Protein AF-A0A2X3C5Y8-F1 (afdb_monomer_lite)

Secondary structure (DSSP, 8-state):
-----------S---SSHHHHHHHHHTTS------GGGSPSS--SS-------TTPP---------TTPPPPHHHHHHHHHHHHHS---

pLDDT: mean 86.21, std 11.68, range [40.56, 96.5]

Foldseek 3Di:
DDDDDDDCPDDPDDDPDVVVVVVCVLVVVDDDDDPPVPDPPDDDPRDDDDADVVPHDDDDDDDDDDPPDDDDPVRVVVVVVVCVVPPDD

Structure (mmCIF, N/CA/C/O backbone):
data_AF-A0A2X3C5Y8-F1
#
_entry.id   AF-A0A2X3C5Y8-F1
#
loop_
_atom_site.group_PDB
_atom_site.id
_atom_site.type_symbol
_atom_site.label_atom_id
_atom_site.label_alt_id
_atom_site.label_comp_id
_atom_site.label_asym_id
_atom_site.label_entity_id
_atom_site.label_seq_id
_atom_site.pdbx_PDB_ins_code
_atom_site.Cartn_x
_atom_site.Cartn_y
_atom_site.Cartn_z
_atom_site.occupancy
_atom_site.B_iso_or_equiv
_atom_site.auth_seq_id
_atom_site.auth_comp_id
_atom_site.auth_asym_id
_atom_site.auth_atom_id
_atom_site.pdbx_PDB_model_num
ATOM 1 N N . MET A 1 1 ? 2.854 8.825 -28.064 1.00 40.56 1 MET A N 1
ATOM 2 C CA . MET A 1 1 ? 2.374 8.113 -26.860 1.00 40.56 1 MET A CA 1
ATOM 3 C C . MET A 1 1 ? 2.749 6.643 -27.023 1.00 40.56 1 MET A C 1
ATOM 5 O O . MET A 1 1 ? 2.318 6.051 -28.000 1.00 40.56 1 MET A O 1
ATOM 9 N N . LYS A 1 2 ? 3.660 6.094 -26.205 1.00 43.19 2 LYS A N 1
ATOM 10 C CA . LYS A 1 2 ? 4.109 4.692 -26.328 1.00 43.19 2 LYS A CA 1
ATOM 11 C C . LYS A 1 2 ? 3.233 3.822 -25.425 1.00 43.19 2 LYS A C 1
ATOM 13 O O . LYS A 1 2 ? 3.350 3.924 -24.209 1.00 43.19 2 LYS A O 1
ATOM 18 N N . THR A 1 3 ? 2.361 3.009 -26.011 1.00 46.72 3 THR A N 1
ATOM 19 C CA . THR A 1 3 ? 1.610 1.973 -25.290 1.00 46.72 3 THR A CA 1
ATOM 20 C C . THR A 1 3 ? 2.574 0.838 -24.951 1.00 46.72 3 THR A C 1
ATOM 22 O O . THR A 1 3 ? 3.130 0.219 -25.855 1.00 46.72 3 THR A O 1
ATOM 25 N N . ILE A 1 4 ? 2.816 0.594 -23.663 1.00 57.66 4 ILE A N 1
ATOM 26 C CA . ILE A 1 4 ? 3.574 -0.571 -23.194 1.00 57.66 4 ILE A CA 1
ATOM 27 C C . ILE A 1 4 ? 2.541 -1.612 -22.781 1.00 57.66 4 ILE A C 1
ATOM 29 O O . ILE A 1 4 ? 1.804 -1.399 -21.823 1.00 57.66 4 ILE A O 1
ATOM 33 N N . ILE A 1 5 ? 2.475 -2.721 -23.513 1.00 57.94 5 ILE A N 1
ATOM 34 C CA . ILE A 1 5 ? 1.625 -3.853 -23.145 1.00 57.94 5 ILE A CA 1
ATOM 35 C C . ILE A 1 5 ? 2.448 -4.767 -22.230 1.00 57.94 5 ILE A C 1
ATOM 37 O O . ILE A 1 5 ? 3.426 -5.369 -22.675 1.00 57.94 5 ILE A O 1
ATOM 41 N N . LEU A 1 6 ? 2.088 -4.840 -20.945 1.00 63.53 6 LEU A N 1
ATOM 42 C CA . LEU A 1 6 ? 2.701 -5.769 -19.991 1.00 63.53 6 LEU A CA 1
ATOM 43 C C . LEU A 1 6 ? 1.957 -7.108 -20.023 1.00 63.53 6 LEU A C 1
ATOM 45 O O . LEU A 1 6 ? 0.853 -7.219 -19.498 1.00 63.53 6 LEU A O 1
ATOM 49 N N . TYR A 1 7 ? 2.603 -8.143 -20.555 1.00 63.22 7 TYR A N 1
ATOM 50 C CA . TYR A 1 7 ? 2.157 -9.526 -20.390 1.00 63.22 7 TYR A CA 1
ATOM 51 C C . TYR A 1 7 ? 2.912 -10.169 -19.221 1.00 63.22 7 TYR A C 1
AT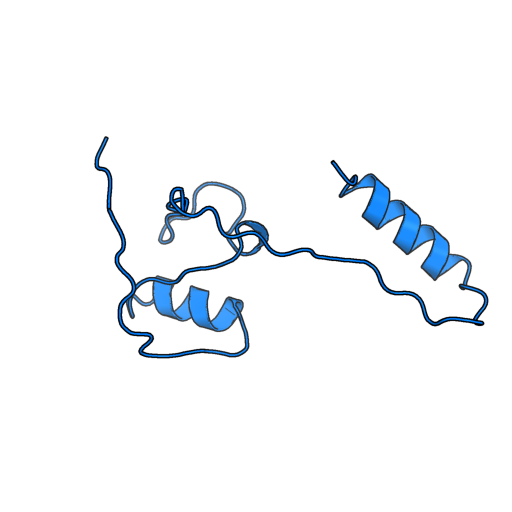OM 53 O O . TYR A 1 7 ? 4.052 -10.612 -19.370 1.00 63.22 7 TYR A O 1
ATOM 61 N N . ILE A 1 8 ? 2.293 -10.214 -18.038 1.00 69.69 8 ILE A N 1
ATOM 62 C CA . ILE A 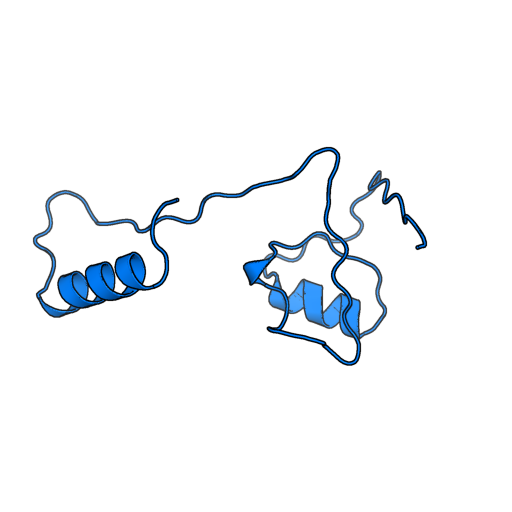1 8 ? 2.880 -10.873 -16.862 1.00 69.69 8 ILE A CA 1
ATOM 63 C C . ILE A 1 8 ? 2.576 -12.375 -16.938 1.00 69.69 8 ILE A C 1
ATOM 65 O O . ILE A 1 8 ? 1.554 -12.835 -16.445 1.00 69.69 8 ILE A O 1
ATOM 69 N N . ASN A 1 9 ? 3.470 -13.147 -17.560 1.00 73.00 9 ASN A N 1
ATOM 70 C CA . ASN A 1 9 ? 3.348 -14.614 -17.650 1.00 73.00 9 ASN A CA 1
ATOM 71 C C . ASN A 1 9 ? 4.144 -15.349 -16.548 1.00 73.00 9 ASN A C 1
ATOM 73 O O . ASN A 1 9 ? 4.095 -16.568 -16.413 1.00 73.00 9 ASN A O 1
ATOM 77 N N . LYS A 1 10 ? 4.925 -14.617 -15.743 1.00 76.62 10 LYS A N 1
ATOM 78 C CA . LYS A 1 10 ? 5.722 -15.199 -14.660 1.00 76.62 10 LYS A CA 1
ATOM 79 C C . LYS A 1 10 ? 5.949 -14.189 -13.543 1.00 76.62 10 LYS A C 1
ATOM 81 O O . LYS A 1 10 ? 6.457 -13.098 -13.786 1.00 76.62 10 LYS A O 1
ATOM 86 N N . VAL A 1 11 ? 5.626 -14.586 -12.316 1.00 80.62 11 VAL A N 1
ATOM 87 C CA . VAL A 1 11 ? 5.988 -13.844 -11.103 1.00 80.62 11 VAL A CA 1
ATOM 88 C C . VAL A 1 11 ? 7.302 -14.416 -10.582 1.00 80.62 11 VAL A C 1
ATOM 90 O O . VAL A 1 11 ? 7.381 -15.600 -10.264 1.00 80.62 11 VAL A O 1
ATOM 93 N N . VAL A 1 12 ? 8.347 -13.590 -10.539 1.00 84.44 12 VAL A N 1
ATOM 94 C CA . VAL A 1 12 ? 9.684 -14.010 -10.077 1.00 84.44 12 VAL A CA 1
ATOM 95 C C . VAL A 1 12 ? 9.818 -13.868 -8.560 1.00 84.44 12 VAL A C 1
ATOM 97 O O . VAL A 1 12 ? 10.501 -14.663 -7.920 1.00 84.44 12 VAL A O 1
ATOM 100 N N . SER A 1 13 ? 9.135 -12.890 -7.968 1.00 81.38 13 SER A N 1
ATOM 101 C CA . SER A 1 13 ? 9.114 -12.660 -6.526 1.00 81.38 13 SER A CA 1
ATOM 102 C C . SER A 1 13 ? 7.754 -12.116 -6.085 1.00 81.38 13 SER A C 1
ATOM 104 O O . SER A 1 13 ? 7.080 -11.406 -6.830 1.00 81.38 13 SER A O 1
ATOM 106 N N . HIS A 1 14 ? 7.341 -12.463 -4.864 1.00 84.81 14 HIS A N 1
ATOM 107 C CA . HIS A 1 14 ? 6.088 -11.993 -4.268 1.00 84.81 14 HIS A CA 1
ATOM 108 C C . HIS A 1 14 ? 6.317 -11.531 -2.817 1.00 84.81 14 HIS A C 1
ATOM 110 O O . HIS A 1 14 ? 6.057 -12.283 -1.873 1.00 84.81 14 HIS A O 1
ATOM 116 N N . PRO A 1 15 ? 6.861 -10.315 -2.609 1.00 87.12 15 PRO A N 1
ATOM 117 C CA . PRO A 1 15 ? 7.021 -9.746 -1.276 1.00 87.12 15 PRO A CA 1
ATOM 118 C C . PRO A 1 15 ? 5.668 -9.550 -0.585 1.00 87.12 15 PRO A C 1
ATOM 120 O O . PRO A 1 15 ? 4.686 -9.169 -1.219 1.00 87.12 15 PRO A O 1
ATOM 123 N N . ARG A 1 16 ? 5.624 -9.738 0.740 1.00 89.75 16 ARG A N 1
ATOM 124 C CA . ARG A 1 16 ? 4.396 -9.524 1.531 1.00 89.75 16 ARG A CA 1
ATOM 125 C C . ARG A 1 16 ? 4.034 -8.054 1.747 1.00 89.75 16 ARG A C 1
ATOM 127 O O . ARG A 1 16 ? 2.897 -7.761 2.105 1.00 89.75 16 ARG A O 1
ATOM 134 N N . HIS A 1 17 ? 4.984 -7.144 1.548 1.00 91.44 17 HIS A N 1
ATOM 135 C CA . HIS A 1 17 ? 4.794 -5.711 1.747 1.00 91.44 17 HIS A CA 1
ATOM 136 C C . HIS A 1 17 ? 5.056 -4.958 0.444 1.00 91.44 17 HIS A C 1
ATOM 138 O O . HIS A 1 17 ? 6.103 -5.125 -0.183 1.00 91.44 17 HIS A O 1
ATOM 144 N N . ILE A 1 18 ? 4.107 -4.103 0.056 1.00 90.38 18 ILE A N 1
ATOM 145 C CA . ILE A 1 18 ? 4.183 -3.325 -1.189 1.00 90.38 18 ILE A CA 1
ATOM 146 C C . ILE A 1 18 ? 5.365 -2.345 -1.157 1.00 90.38 18 ILE A C 1
ATOM 148 O O . ILE A 1 18 ? 6.026 -2.157 -2.170 1.00 90.38 18 ILE A O 1
ATOM 152 N N . THR A 1 19 ? 5.698 -1.790 0.010 1.00 91.50 19 THR A N 1
ATOM 153 C CA . THR A 1 19 ? 6.852 -0.892 0.187 1.00 91.50 19 THR A CA 1
ATOM 154 C C . THR A 1 19 ? 8.173 -1.550 -0.211 1.00 91.50 19 THR A C 1
ATOM 156 O O . THR A 1 19 ? 8.988 -0.932 -0.888 1.00 91.50 19 THR A O 1
ATOM 159 N N . THR A 1 20 ? 8.369 -2.827 0.129 1.00 92.81 20 THR A N 1
ATOM 160 C CA . THR A 1 20 ? 9.544 -3.594 -0.306 1.00 92.81 20 THR A CA 1
ATOM 161 C C . THR A 1 20 ? 9.569 -3.751 -1.822 1.00 92.81 20 THR A C 1
ATOM 163 O O . THR A 1 20 ? 10.610 -3.569 -2.443 1.00 92.81 20 THR A O 1
ATOM 166 N N . MET A 1 21 ? 8.420 -4.060 -2.423 1.00 92.62 21 MET A N 1
ATOM 167 C CA . MET A 1 21 ? 8.300 -4.213 -3.871 1.00 92.62 21 MET A CA 1
ATOM 168 C C . MET A 1 21 ? 8.628 -2.902 -4.606 1.00 92.62 21 MET A C 1
ATOM 170 O O . MET A 1 21 ? 9.334 -2.938 -5.607 1.00 92.62 21 MET A O 1
ATOM 174 N N . LEU A 1 22 ? 8.189 -1.751 -4.083 1.00 92.12 22 LEU A N 1
ATOM 175 C CA . LEU A 1 22 ? 8.521 -0.434 -4.637 1.00 92.12 22 LEU A CA 1
ATOM 176 C C . LEU A 1 22 ? 10.019 -0.136 -4.555 1.00 92.12 22 LEU A C 1
ATOM 178 O O . LEU A 1 22 ? 10.611 0.192 -5.577 1.00 92.12 22 LEU A O 1
ATOM 182 N N . GLY A 1 23 ? 10.652 -0.355 -3.398 1.00 92.56 23 GLY A N 1
ATOM 183 C CA . GLY A 1 23 ? 12.101 -0.162 -3.256 1.00 92.56 23 GLY A CA 1
ATOM 184 C C . GLY A 1 23 ? 12.921 -1.050 -4.203 1.00 92.56 23 GLY A C 1
ATOM 185 O O . GLY A 1 23 ? 13.957 -0.636 -4.716 1.00 92.56 23 GLY A O 1
ATOM 186 N N . MET A 1 24 ? 12.437 -2.258 -4.509 1.00 93.62 24 MET A N 1
ATOM 187 C CA . MET A 1 24 ? 13.062 -3.123 -5.517 1.00 93.62 24 MET A CA 1
ATOM 188 C C . MET A 1 24 ? 12.950 -2.548 -6.936 1.00 93.62 24 MET A C 1
ATOM 190 O O . MET A 1 24 ? 13.905 -2.641 -7.707 1.00 93.62 24 MET A O 1
ATOM 194 N N . VAL A 1 25 ? 11.807 -1.955 -7.293 1.00 93.44 25 VAL A N 1
ATOM 195 C CA . VAL A 1 25 ? 11.621 -1.293 -8.595 1.00 93.44 25 VAL A CA 1
ATOM 196 C C . VAL A 1 25 ? 12.499 -0.046 -8.695 1.00 93.44 25 VAL A C 1
ATOM 198 O O . VAL A 1 25 ? 13.153 0.145 -9.716 1.00 93.44 25 VAL A O 1
ATOM 201 N N . GLU A 1 26 ? 12.589 0.755 -7.630 1.00 93.38 26 GLU A N 1
ATOM 202 C CA . GLU A 1 26 ? 13.493 1.914 -7.561 1.00 93.38 26 GLU A CA 1
ATOM 203 C C . GLU A 1 26 ? 14.960 1.520 -7.742 1.00 93.38 26 GLU A C 1
ATOM 205 O O . GLU A 1 26 ? 15.710 2.213 -8.425 1.00 93.38 26 GLU A O 1
ATOM 210 N N . ALA A 1 27 ? 15.359 0.371 -7.191 1.00 94.38 27 ALA A N 1
ATOM 211 C CA . ALA A 1 27 ? 16.691 -0.200 -7.366 1.00 94.38 27 ALA A CA 1
ATOM 212 C C . ALA A 1 27 ? 16.920 -0.854 -8.747 1.00 94.38 27 ALA A C 1
ATOM 214 O O . ALA A 1 27 ? 17.998 -1.393 -8.997 1.00 94.38 27 ALA A O 1
ATOM 215 N N . GLY A 1 28 ? 15.928 -0.844 -9.644 1.00 92.69 28 GLY A N 1
ATOM 216 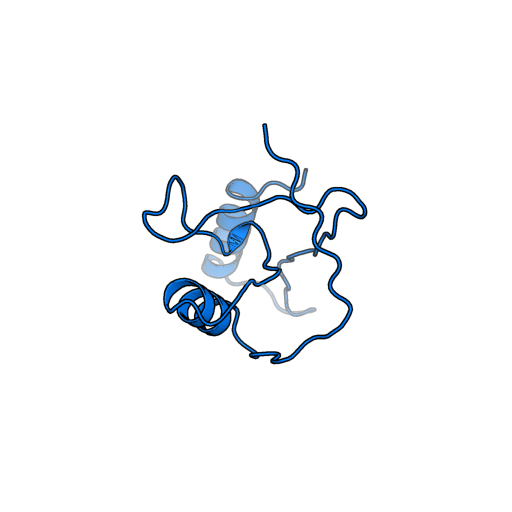C CA . GLY A 1 28 ? 16.046 -1.379 -11.002 1.00 92.69 28 GLY A CA 1
ATOM 217 C C . GLY A 1 28 ? 15.893 -2.899 -11.122 1.00 92.69 28 GLY A C 1
ATOM 218 O O . GLY A 1 28 ? 16.247 -3.466 -12.153 1.00 92.69 28 GLY A O 1
ATOM 219 N N . ILE A 1 29 ? 15.354 -3.581 -10.104 1.00 92.31 29 ILE A N 1
ATOM 220 C CA . ILE A 1 29 ? 15.210 -5.052 -10.091 1.00 92.31 29 ILE A CA 1
ATOM 221 C C . ILE A 1 29 ? 14.098 -5.533 -11.047 1.00 92.31 29 ILE A C 1
ATOM 223 O O . ILE A 1 29 ? 14.047 -6.710 -11.409 1.00 92.31 29 ILE A O 1
ATOM 227 N N . GLY A 1 30 ? 13.217 -4.639 -11.505 1.00 90.19 30 GLY A N 1
ATOM 228 C CA . GLY A 1 30 ? 12.214 -4.954 -12.520 1.00 90.19 30 GLY A CA 1
ATOM 229 C C . GLY A 1 30 ? 11.009 -4.021 -12.485 1.00 90.19 30 GLY A C 1
ATOM 230 O O . GLY A 1 30 ? 11.139 -2.828 -12.235 1.00 90.19 30 GLY A O 1
ATOM 231 N N . ILE A 1 31 ? 9.831 -4.590 -12.744 1.00 90.88 31 ILE A N 1
ATOM 232 C CA . ILE A 1 31 ? 8.529 -3.910 -12.738 1.00 90.88 31 ILE A CA 1
ATOM 233 C C . ILE A 1 31 ? 7.588 -4.594 -11.746 1.00 90.88 31 ILE A C 1
ATOM 235 O O . ILE A 1 31 ? 7.724 -5.787 -11.474 1.00 90.88 31 ILE A O 1
ATOM 239 N N . ALA A 1 32 ? 6.609 -3.850 -11.239 1.00 91.50 32 ALA A N 1
ATOM 240 C CA . ALA A 1 32 ? 5.646 -4.344 -10.267 1.00 91.50 32 ALA A CA 1
ATOM 241 C C . ALA A 1 32 ? 4.226 -3.890 -10.611 1.00 91.50 32 ALA A C 1
ATOM 243 O O . ALA A 1 32 ? 4.016 -2.751 -11.024 1.00 91.50 32 ALA A O 1
ATOM 244 N N . ALA A 1 33 ? 3.250 -4.771 -10.388 1.00 90.62 33 ALA A N 1
ATOM 245 C CA . ALA A 1 33 ? 1.844 -4.396 -10.338 1.00 90.62 33 ALA A CA 1
ATOM 246 C C . ALA A 1 33 ? 1.486 -4.064 -8.884 1.00 90.62 33 ALA A C 1
ATOM 248 O O . ALA A 1 33 ? 1.550 -4.931 -8.012 1.00 90.62 33 ALA A O 1
ATOM 249 N N . VAL A 1 34 ? 1.131 -2.807 -8.623 1.00 91.12 34 VAL A N 1
ATOM 250 C CA . VAL A 1 34 ? 0.812 -2.300 -7.281 1.00 91.12 34 VAL A CA 1
ATOM 251 C C . VAL A 1 34 ? -0.528 -1.557 -7.291 1.00 91.12 34 VAL A C 1
ATOM 253 O O . VAL A 1 34 ? -0.925 -1.039 -8.336 1.00 91.12 34 VAL A O 1
ATOM 256 N N . PRO A 1 35 ? -1.244 -1.475 -6.154 1.00 91.62 35 PRO A N 1
ATOM 257 C CA . PRO A 1 35 ? -2.393 -0.587 -6.027 1.00 91.62 35 PRO A CA 1
ATOM 258 C C . PRO A 1 35 ? -1.993 0.869 -6.281 1.00 91.62 35 PRO A C 1
ATOM 260 O O . PRO A 1 35 ? -0.934 1.309 -5.832 1.00 91.62 35 PRO A O 1
ATOM 263 N N . ALA A 1 36 ? -2.872 1.642 -6.922 1.00 90.25 36 ALA A N 1
ATOM 264 C CA . ALA A 1 36 ? -2.617 3.056 -7.209 1.00 90.25 36 ALA A CA 1
ATOM 265 C C . ALA A 1 36 ? -2.275 3.865 -5.943 1.00 90.25 36 ALA A C 1
ATOM 267 O O . ALA A 1 36 ? -1.373 4.694 -5.973 1.00 90.25 36 ALA A O 1
ATOM 268 N N . MET A 1 37 ? -2.921 3.557 -4.811 1.00 88.62 37 MET A N 1
ATOM 269 C CA . MET A 1 37 ? -2.682 4.225 -3.523 1.00 88.62 37 MET A CA 1
ATOM 270 C C . MET A 1 37 ? -1.275 4.010 -2.941 1.00 88.62 37 MET A C 1
ATOM 272 O O . MET A 1 37 ? -0.920 4.652 -1.960 1.00 88.62 37 MET A O 1
ATOM 276 N N . SER A 1 38 ? -0.502 3.061 -3.476 1.00 90.56 38 SER A N 1
ATOM 277 C CA . SER A 1 38 ? 0.868 2.800 -3.031 1.00 90.56 38 SER A CA 1
ATOM 278 C C . SER A 1 38 ? 1.906 3.639 -3.775 1.00 90.56 38 SER A C 1
ATOM 280 O O . SER A 1 38 ? 3.042 3.714 -3.319 1.00 90.56 38 SER A O 1
ATOM 282 N N . MET A 1 39 ? 1.547 4.248 -4.909 1.00 91.19 39 MET A N 1
ATOM 283 C CA . MET A 1 39 ? 2.462 5.121 -5.640 1.00 91.19 39 MET A CA 1
ATOM 284 C C . MET A 1 39 ? 2.665 6.440 -4.878 1.00 91.19 39 MET A C 1
ATOM 286 O O . MET A 1 39 ? 1.702 6.952 -4.301 1.00 91.19 39 MET A O 1
ATOM 290 N N . PRO A 1 40 ? 3.884 7.014 -4.887 1.00 87.31 40 PRO A N 1
ATOM 291 C CA . PRO A 1 40 ? 4.116 8.359 -4.374 1.00 87.31 40 PRO A CA 1
ATOM 292 C C . PRO A 1 40 ? 3.136 9.361 -4.993 1.00 87.31 40 PRO A C 1
ATOM 294 O O . PRO A 1 40 ? 2.800 9.265 -6.175 1.00 87.31 40 PRO A O 1
ATOM 297 N N . ALA A 1 41 ? 2.672 10.320 -4.194 1.00 81.62 41 ALA A N 1
ATOM 298 C CA . ALA A 1 41 ? 1.789 11.365 -4.688 1.00 81.62 41 ALA A CA 1
ATOM 299 C C . ALA A 1 41 ? 2.560 12.302 -5.634 1.00 81.62 41 ALA A C 1
ATOM 301 O O . ALA A 1 41 ? 3.552 12.909 -5.233 1.00 81.62 41 ALA A O 1
ATOM 302 N N . GLY A 1 42 ? 2.080 12.443 -6.870 1.00 77.94 42 GLY A N 1
ATOM 303 C CA . GLY A 1 42 ? 2.692 13.304 -7.884 1.00 77.94 42 GLY A CA 1
ATOM 304 C C . GLY A 1 42 ? 3.829 12.638 -8.665 1.00 77.94 42 GLY A C 1
ATOM 305 O O . GLY A 1 42 ? 3.972 11.417 -8.682 1.00 77.94 42 GLY A O 1
ATOM 306 N N . GLU A 1 43 ? 4.618 13.457 -9.361 1.00 79.12 43 GLU A N 1
ATOM 307 C CA . GLU A 1 43 ? 5.763 12.981 -10.141 1.00 79.12 43 GLU A CA 1
ATOM 308 C C . GLU A 1 43 ? 6.879 12.489 -9.208 1.00 79.12 43 GLU A C 1
ATOM 310 O O . GLU A 1 43 ? 7.305 13.199 -8.296 1.00 79.12 43 GLU A O 1
ATOM 315 N N . HIS A 1 44 ? 7.380 11.278 -9.459 1.00 84.69 44 HIS A N 1
ATOM 316 C CA . HIS A 1 44 ? 8.512 10.699 -8.741 1.00 84.69 44 HIS A CA 1
ATOM 317 C C . HIS A 1 44 ? 9.725 10.620 -9.670 1.00 84.69 44 HIS A C 1
ATOM 319 O O . HIS A 1 44 ? 9.600 10.218 -10.825 1.00 84.69 44 HIS A O 1
ATOM 325 N N . SER A 1 45 ? 10.916 10.966 -9.177 1.00 84.62 45 SER A N 1
ATOM 326 C CA . SER A 1 45 ? 12.126 11.066 -10.011 1.00 84.62 45 SER A CA 1
ATOM 327 C C . SER A 1 45 ? 12.552 9.739 -10.648 1.00 84.62 45 SER A C 1
ATOM 329 O O . SER A 1 45 ? 13.196 9.741 -11.695 1.00 84.62 45 SER A O 1
ATOM 331 N N . VAL A 1 46 ? 12.190 8.615 -10.024 1.00 89.69 46 VAL A N 1
ATOM 332 C CA . VAL A 1 46 ? 12.595 7.265 -10.453 1.00 89.69 46 VAL A CA 1
ATOM 333 C C . VAL A 1 46 ? 11.408 6.402 -10.883 1.00 89.69 46 VAL A C 1
ATOM 335 O O . VAL A 1 46 ? 11.534 5.566 -11.775 1.00 89.69 46 VAL A O 1
ATOM 338 N N . LEU A 1 47 ? 10.243 6.588 -10.260 1.00 91.19 47 LEU A N 1
ATOM 339 C CA . LEU A 1 47 ? 9.104 5.692 -10.442 1.00 91.19 47 LEU A CA 1
ATOM 340 C C . LEU A 1 47 ? 8.097 6.293 -11.410 1.00 91.19 47 LEU A C 1
ATOM 342 O O . LEU A 1 47 ? 7.722 7.454 -11.294 1.00 91.19 47 LEU A O 1
ATOM 346 N N . ARG A 1 48 ? 7.593 5.459 -12.321 1.00 90.56 48 ARG A N 1
ATOM 347 C CA . ARG A 1 48 ? 6.532 5.832 -13.253 1.00 90.56 48 ARG A CA 1
ATOM 348 C C . ARG A 1 48 ? 5.369 4.860 -13.148 1.00 90.56 48 ARG A C 1
ATOM 350 O O . ARG A 1 48 ? 5.555 3.659 -13.334 1.00 90.56 48 ARG A O 1
ATOM 357 N N . ALA A 1 49 ? 4.169 5.382 -12.915 1.00 90.00 49 ALA A N 1
ATOM 358 C CA . ALA A 1 49 ? 2.948 4.588 -12.984 1.00 90.00 49 ALA A CA 1
ATOM 359 C C . ALA A 1 49 ? 2.517 4.379 -14.444 1.00 90.00 49 ALA A C 1
ATOM 361 O O . ALA A 1 49 ? 2.492 5.318 -15.241 1.00 90.00 49 ALA A O 1
ATOM 362 N N . VAL A 1 50 ? 2.131 3.148 -14.778 1.00 89.62 50 VAL A N 1
ATOM 363 C CA . VAL A 1 50 ? 1.432 2.815 -16.024 1.00 89.62 50 VAL A CA 1
ATOM 364 C C . VAL A 1 50 ? 0.141 2.087 -15.638 1.00 89.62 50 VAL A C 1
ATOM 366 O O . VAL A 1 50 ? 0.227 1.067 -14.952 1.00 89.62 50 VAL A O 1
ATOM 369 N N . PRO A 1 51 ? -1.048 2.595 -16.015 1.00 89.31 51 PRO A N 1
ATOM 370 C CA . PRO A 1 51 ? -2.308 1.975 -15.622 1.00 89.31 51 PRO A CA 1
ATOM 371 C C . PRO A 1 51 ? -2.525 0.638 -16.341 1.00 89.31 51 PRO A C 1
ATOM 373 O O . PRO A 1 51 ? -2.301 0.523 -17.548 1.00 89.31 51 PRO A O 1
ATOM 376 N N . LEU A 1 52 ? -3.023 -0.357 -15.604 1.00 89.75 52 LEU A N 1
ATOM 377 C CA . LEU A 1 52 ? -3.578 -1.582 -16.182 1.00 89.75 52 LEU A CA 1
ATOM 378 C C . LEU A 1 52 ? -4.994 -1.281 -16.684 1.00 89.75 52 LEU A C 1
ATOM 380 O O . LEU A 1 52 ? -5.827 -0.806 -15.914 1.00 89.75 52 LEU A O 1
ATOM 384 N N . THR A 1 53 ? -5.248 -1.511 -17.972 1.00 89.38 53 THR A N 1
ATOM 385 C CA . THR A 1 53 ? -6.505 -1.121 -18.641 1.00 89.38 53 THR A CA 1
ATOM 386 C C . THR A 1 53 ? -7.328 -2.306 -19.137 1.00 89.38 53 THR A C 1
ATOM 388 O O . THR A 1 53 ? -8.548 -2.192 -19.200 1.00 89.38 53 THR A O 1
ATOM 391 N N . ASP A 1 54 ? -6.694 -3.442 -19.431 1.00 86.94 54 ASP A N 1
ATOM 392 C CA . ASP A 1 54 ? -7.362 -4.646 -19.929 1.00 86.94 54 ASP A CA 1
ATOM 393 C C . ASP A 1 54 ? -6.709 -5.920 -19.343 1.00 86.94 54 ASP A C 1
ATOM 395 O O . ASP A 1 54 ? -5.687 -6.380 -19.859 1.00 86.94 54 ASP A O 1
ATOM 399 N N . PRO A 1 55 ? -7.222 -6.468 -18.224 1.00 88.38 55 PRO A N 1
ATOM 400 C CA . PRO A 1 55 ? -8.311 -5.937 -17.406 1.00 88.38 55 PRO A CA 1
ATOM 401 C C . PRO A 1 55 ? -7.850 -4.825 -16.449 1.00 88.38 55 PRO A C 1
ATOM 403 O O . PRO A 1 55 ? -6.703 -4.791 -15.992 1.00 8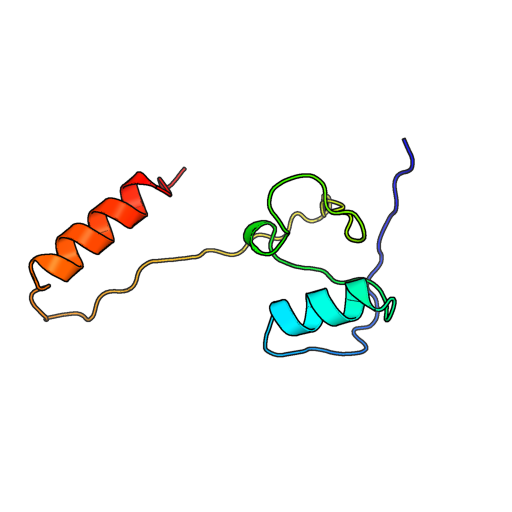8.38 55 PRO A O 1
ATOM 406 N N . VAL A 1 56 ? -8.787 -3.960 -16.055 1.00 89.94 56 VAL A N 1
ATOM 407 C CA . VAL A 1 56 ? -8.620 -3.118 -14.862 1.00 89.94 56 VAL A CA 1
ATOM 408 C C . VAL A 1 56 ? -8.739 -4.006 -13.623 1.00 89.94 56 VAL A C 1
ATOM 410 O O . VAL A 1 56 ? -9.752 -4.674 -13.422 1.00 89.94 56 VAL A O 1
ATOM 413 N N . VAL A 1 57 ? -7.709 -4.007 -12.776 1.00 90.94 57 VAL A N 1
ATOM 414 C CA . VAL A 1 57 ? -7.691 -4.788 -11.531 1.00 90.94 57 VAL A CA 1
ATOM 415 C C . VAL A 1 57 ? -7.978 -3.872 -10.348 1.00 90.94 57 VAL A C 1
ATOM 417 O O . VAL A 1 57 ? -7.199 -2.969 -10.045 1.00 90.94 57 VAL A O 1
ATOM 420 N N . THR A 1 58 ? -9.082 -4.125 -9.649 1.00 91.12 58 THR A N 1
ATOM 421 C CA . THR A 1 58 ? -9.511 -3.346 -8.481 1.00 91.12 58 THR A CA 1
ATOM 422 C C . THR A 1 58 ? -9.453 -4.171 -7.204 1.00 91.12 58 THR A C 1
ATOM 424 O O . THR A 1 58 ? -9.695 -5.378 -7.216 1.00 91.12 58 THR A O 1
ATOM 427 N N . ARG A 1 59 ? -9.193 -3.510 -6.073 1.00 89.19 59 ARG A N 1
ATOM 428 C CA . ARG A 1 59 ? -9.258 -4.121 -4.744 1.00 89.19 59 ARG A CA 1
ATOM 429 C C . ARG A 1 59 ? -9.980 -3.197 -3.777 1.00 89.19 59 ARG A C 1
ATOM 431 O O . ARG A 1 59 ? -9.660 -2.016 -3.706 1.00 89.19 59 ARG A O 1
ATOM 438 N N . THR A 1 60 ? -10.912 -3.754 -3.014 1.00 90.06 60 THR A N 1
ATOM 439 C CA . THR A 1 60 ? -11.661 -3.012 -1.999 1.00 90.06 60 THR A CA 1
ATOM 440 C C . THR A 1 60 ? -10.839 -2.868 -0.724 1.00 90.06 60 THR A C 1
ATOM 442 O O . THR A 1 60 ? -10.273 -3.844 -0.224 1.00 90.06 60 THR A O 1
ATOM 445 N N . VAL A 1 61 ? -10.805 -1.653 -0.184 1.00 90.06 61 VAL A N 1
ATOM 446 C CA . VAL A 1 61 ? -10.344 -1.358 1.175 1.00 90.06 61 VAL A CA 1
ATOM 447 C C . VAL A 1 61 ? -11.576 -1.006 1.996 1.00 90.06 61 VAL A C 1
ATOM 449 O O . VAL A 1 61 ? -12.439 -0.273 1.523 1.00 90.06 61 VAL A O 1
ATOM 452 N N . GLY A 1 62 ? -11.681 -1.561 3.200 1.00 91.62 62 GLY A N 1
ATOM 453 C CA . GLY A 1 62 ? -12.841 -1.369 4.063 1.00 91.62 62 GLY A CA 1
ATOM 454 C C . GLY A 1 62 ? -12.441 -1.122 5.508 1.00 91.62 62 GLY A C 1
ATOM 455 O O . GLY A 1 62 ? -11.401 -1.595 5.970 1.00 91.62 62 GLY A O 1
ATOM 456 N N . LEU A 1 63 ? -13.298 -0.394 6.217 1.00 93.06 63 LEU A N 1
ATOM 457 C CA . LEU A 1 63 ? -13.243 -0.260 7.666 1.00 93.06 63 LEU A CA 1
ATOM 458 C C . LEU A 1 63 ? -13.985 -1.432 8.307 1.00 93.06 63 LEU A C 1
ATOM 460 O O . LEU A 1 63 ? -15.085 -1.788 7.888 1.00 93.06 63 LEU A O 1
ATOM 464 N N . ILE A 1 64 ? -13.381 -2.036 9.327 1.00 92.25 64 ILE A N 1
ATOM 465 C CA . ILE A 1 64 ? -13.967 -3.162 10.059 1.00 92.25 64 ILE A CA 1
ATOM 466 C C . ILE A 1 64 ? -14.181 -2.741 11.508 1.00 92.25 64 ILE A C 1
ATOM 468 O O . ILE A 1 64 ? -13.306 -2.140 12.130 1.00 92.25 64 ILE A O 1
ATOM 472 N N . ARG A 1 65 ? -15.343 -3.109 12.051 1.00 89.31 65 ARG A N 1
ATOM 473 C CA . ARG A 1 65 ? -15.708 -2.913 13.456 1.00 89.31 65 ARG A CA 1
ATOM 474 C C . ARG A 1 65 ? -15.983 -4.259 14.103 1.00 89.31 65 ARG A C 1
ATOM 476 O O . ARG A 1 65 ? -16.544 -5.151 13.467 1.00 89.31 65 ARG A O 1
ATOM 483 N N . LEU A 1 66 ? -15.606 -4.409 15.370 1.00 89.19 66 LEU A N 1
ATOM 484 C CA . LEU A 1 66 ? -15.901 -5.631 16.108 1.00 89.19 66 LEU A CA 1
ATOM 485 C C . LEU A 1 66 ? -17.385 -5.655 16.498 1.00 89.19 66 LEU A C 1
ATOM 487 O O . LEU A 1 66 ? -17.862 -4.762 17.198 1.00 89.19 66 LEU A O 1
ATOM 491 N N . SER A 1 67 ? -18.108 -6.686 16.061 1.00 88.94 67 SER A N 1
ATOM 492 C CA . SER A 1 67 ? -19.535 -6.847 16.352 1.00 88.94 67 SER A CA 1
ATOM 493 C C . SER A 1 67 ? -19.809 -6.914 17.857 1.00 88.94 67 SER A C 1
ATOM 495 O O . SER A 1 67 ? -19.081 -7.578 18.595 1.00 88.94 67 SER A O 1
ATOM 497 N N . GLY A 1 68 ? -20.884 -6.264 18.308 1.00 88.94 68 GLY A N 1
ATOM 498 C CA . GLY A 1 68 ? -21.338 -6.322 19.702 1.00 88.94 68 GLY A CA 1
ATOM 499 C C . GLY A 1 68 ? -20.527 -5.473 20.687 1.00 88.94 68 GLY A C 1
ATOM 500 O O . GLY A 1 68 ? -20.804 -5.516 21.883 1.00 88.94 68 GLY A O 1
ATOM 501 N N . ARG A 1 69 ? -19.548 -4.686 20.219 1.00 88.19 69 ARG A N 1
ATOM 502 C CA . ARG A 1 69 ? -18.865 -3.687 21.050 1.00 88.19 69 ARG A CA 1
ATOM 503 C C . ARG A 1 69 ? -19.378 -2.286 20.757 1.00 88.19 69 ARG A C 1
ATOM 505 O O . ARG A 1 69 ? -19.512 -1.900 19.600 1.00 88.19 69 ARG A O 1
ATOM 512 N N . ILE A 1 70 ? -19.603 -1.515 21.820 1.00 88.31 70 ILE A N 1
ATOM 513 C CA . ILE A 1 70 ? -19.823 -0.074 21.705 1.00 88.31 70 ILE A CA 1
ATOM 514 C C . ILE A 1 70 ? -18.483 0.565 21.343 1.00 88.31 70 ILE A C 1
ATOM 516 O O . ILE A 1 70 ? -17.471 0.341 22.012 1.00 88.31 70 ILE A O 1
ATOM 520 N N . GLN A 1 71 ? -18.479 1.330 20.259 1.00 91.06 71 GLN A N 1
ATOM 521 C CA . GLN A 1 71 ? -17.312 2.070 19.805 1.00 91.06 71 GLN A CA 1
ATOM 522 C C . GLN A 1 71 ? -17.012 3.204 20.786 1.00 91.06 71 GLN A C 1
ATOM 524 O O . GLN A 1 71 ? -17.924 3.884 21.256 1.00 91.06 71 GLN A O 1
ATOM 529 N N . SER A 1 72 ? -15.736 3.412 21.116 1.00 94.12 72 SER A N 1
ATOM 530 C CA . SER A 1 72 ? -15.358 4.582 21.908 1.00 94.12 72 SER A CA 1
ATOM 531 C C . SER A 1 72 ? -15.620 5.859 21.110 1.00 94.12 72 SER A C 1
ATOM 533 O O . SER A 1 72 ? -15.594 5.842 19.878 1.00 94.12 72 SER A O 1
ATOM 535 N N . TYR A 1 73 ? -15.810 6.979 21.808 1.00 95.50 73 TYR A N 1
ATOM 536 C CA . TYR A 1 73 ? -15.976 8.287 21.168 1.00 95.50 73 TYR A CA 1
ATOM 537 C C . TYR A 1 73 ? -14.851 8.585 20.159 1.00 95.50 7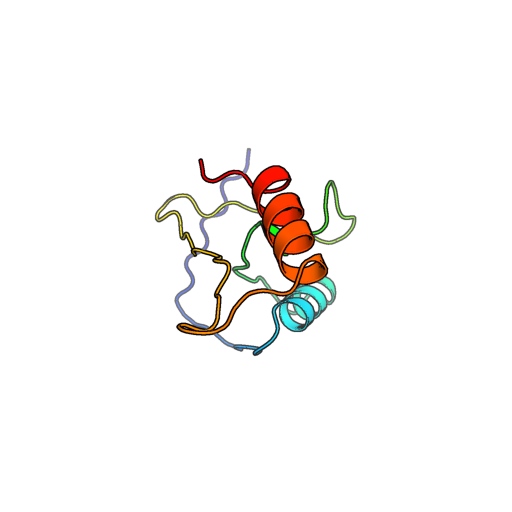3 TYR A C 1
ATOM 539 O O . TYR A 1 73 ? -15.115 8.952 19.020 1.00 95.50 73 TYR A O 1
ATOM 547 N N . VAL A 1 74 ? -13.594 8.328 20.542 1.00 96.50 74 VAL A N 1
ATOM 548 C CA . VAL A 1 74 ? -12.423 8.558 19.676 1.00 96.50 74 VAL A CA 1
ATOM 549 C C . VAL A 1 74 ? -12.440 7.658 18.439 1.00 96.50 74 VAL A C 1
ATOM 551 O O . VAL A 1 74 ? -12.110 8.109 17.348 1.00 96.50 74 VAL A O 1
ATOM 554 N N . ALA A 1 75 ? -12.841 6.392 18.583 1.00 95.00 75 ALA A N 1
ATOM 555 C CA . ALA A 1 75 ? -12.942 5.493 17.441 1.00 95.00 75 ALA A CA 1
ATOM 556 C C . ALA A 1 75 ? -14.076 5.911 16.491 1.00 95.00 75 ALA A C 1
ATOM 558 O O . ALA A 1 75 ? -13.931 5.755 15.283 1.00 95.00 75 ALA A O 1
ATOM 559 N N . ALA A 1 76 ? -15.199 6.425 17.005 1.00 94.12 76 ALA A N 1
ATOM 560 C CA . ALA A 1 76 ? -16.303 6.944 16.191 1.00 94.12 76 ALA A CA 1
ATOM 561 C C . ALA A 1 76 ? -15.887 8.194 15.406 1.00 94.12 76 ALA A C 1
ATOM 563 O O . ALA A 1 76 ? -16.155 8.275 14.209 1.00 94.12 76 ALA A O 1
ATOM 564 N N . GLU A 1 77 ? -15.157 9.112 16.043 1.00 96.25 77 GLU A N 1
ATOM 565 C CA . GLU A 1 77 ? -14.638 10.291 15.348 1.00 96.25 77 GLU A CA 1
ATOM 566 C C . GLU A 1 77 ? -13.596 9.908 14.288 1.00 96.25 77 GLU A C 1
ATOM 568 O O . GLU A 1 77 ? -13.608 10.455 13.191 1.00 96.25 77 GLU A O 1
ATOM 573 N N . LEU A 1 78 ? -12.742 8.912 14.554 1.00 95.50 78 LEU A N 1
ATOM 574 C CA . LEU A 1 78 ? -11.805 8.403 13.550 1.00 95.50 78 LEU A CA 1
ATOM 575 C C . LEU A 1 78 ? -12.523 7.763 12.352 1.00 95.50 78 LEU A C 1
ATOM 577 O O . LEU A 1 78 ? -12.149 8.029 11.213 1.00 95.50 78 LEU A O 1
ATOM 581 N N . GLU A 1 79 ? -13.538 6.926 12.589 1.00 94.44 79 GLU A N 1
ATOM 582 C CA . GLU A 1 79 ? -14.348 6.335 11.514 1.00 94.44 79 GLU A CA 1
ATOM 583 C C . GLU A 1 79 ? -14.953 7.429 10.631 1.00 94.44 79 GLU A C 1
ATOM 585 O O . GLU A 1 79 ? -14.808 7.380 9.410 1.00 94.44 79 GLU A O 1
ATOM 590 N N . LYS A 1 80 ? -15.556 8.446 11.253 1.00 94.75 80 LYS A N 1
ATOM 591 C CA . LYS A 1 80 ? -16.114 9.606 10.561 1.00 94.75 80 LYS A CA 1
ATOM 592 C C . LYS A 1 80 ? -15.060 10.324 9.710 1.00 94.75 80 LYS A C 1
ATOM 594 O O . LYS A 1 80 ? -15.287 10.501 8.518 1.00 94.75 80 LYS A O 1
ATOM 599 N N . LEU A 1 81 ? -13.897 10.658 10.279 1.00 96.50 81 LEU A N 1
ATOM 600 C CA . LEU A 1 81 ? -12.812 11.335 9.554 1.00 96.50 81 LEU A CA 1
ATOM 601 C C . LEU A 1 81 ? -12.314 10.523 8.350 1.00 96.50 81 LEU A C 1
ATOM 603 O O . LEU A 1 81 ? -12.029 11.085 7.295 1.00 96.50 81 LEU A O 1
ATOM 607 N N . ILE A 1 82 ? -12.211 9.197 8.484 1.00 95.06 82 ILE A N 1
ATOM 608 C CA . ILE A 1 82 ? -11.776 8.341 7.374 1.00 95.06 82 ILE A CA 1
ATOM 609 C C . ILE A 1 82 ? -12.836 8.303 6.267 1.00 95.06 82 ILE A C 1
ATOM 611 O O . ILE A 1 82 ? -12.477 8.385 5.095 1.00 95.06 82 ILE A O 1
ATOM 615 N N . ILE A 1 83 ? -14.122 8.194 6.616 1.00 93.81 83 ILE A N 1
ATOM 616 C CA . ILE A 1 83 ? -15.2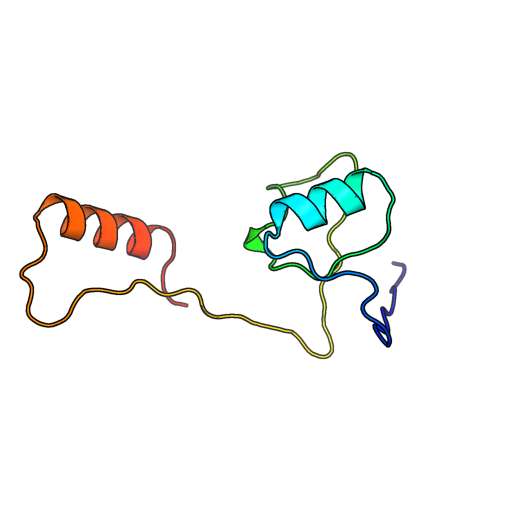22 8.177 5.639 1.00 93.81 83 ILE A CA 1
ATOM 617 C C . ILE A 1 83 ? -15.333 9.521 4.910 1.00 93.81 83 ILE A C 1
ATOM 619 O O . ILE A 1 83 ? -15.541 9.536 3.700 1.00 93.81 83 ILE A O 1
ATOM 623 N N . GLU A 1 84 ? -15.158 10.642 5.613 1.00 94.81 84 GLU A N 1
ATOM 624 C CA . GLU A 1 84 ? -15.144 11.980 5.008 1.00 94.81 84 GLU A CA 1
ATOM 625 C C . GLU A 1 84 ? -13.975 12.154 4.027 1.00 94.81 84 GLU A C 1
ATOM 627 O O . GLU A 1 84 ? -14.149 12.723 2.951 1.00 94.81 84 GLU A O 1
ATOM 632 N N . GLN A 1 85 ? -12.793 11.630 4.370 1.00 92.19 85 GLN A N 1
ATOM 633 C CA . GLN A 1 85 ? -11.603 11.700 3.518 1.00 92.19 85 GLN A CA 1
ATOM 634 C C . GLN A 1 85 ? -11.672 10.756 2.306 1.00 92.19 85 GLN A C 1
ATOM 636 O O . GLN A 1 85 ? -11.118 11.064 1.249 1.00 92.19 85 GLN A O 1
ATOM 641 N N . TYR A 1 86 ? -12.319 9.599 2.458 1.00 89.25 86 TYR A N 1
ATOM 642 C CA . TYR A 1 86 ? -12.445 8.566 1.429 1.00 89.25 86 TYR A CA 1
ATOM 643 C C . TYR A 1 86 ? -13.918 8.184 1.239 1.00 89.25 86 TYR A C 1
ATOM 645 O O . TYR A 1 86 ? -14.324 7.078 1.617 1.00 89.25 86 TYR A O 1
ATOM 653 N N . PRO A 1 87 ? -14.732 9.087 0.662 1.00 80.38 87 PRO A N 1
ATOM 654 C CA . PRO A 1 87 ? -16.139 8.815 0.437 1.00 80.38 87 PRO A CA 1
ATOM 655 C C . PRO A 1 87 ? -16.289 7.599 -0.476 1.00 80.38 87 PRO A C 1
ATOM 657 O O . PRO A 1 87 ? -15.556 7.428 -1.452 1.00 80.38 87 PRO A O 1
ATOM 660 N N . SER A 1 88 ? -17.243 6.736 -0.140 1.00 74.75 88 SER A N 1
ATOM 661 C CA . SER A 1 88 ? -17.631 5.633 -1.016 1.00 74.75 88 SER A CA 1
ATOM 662 C C . SER A 1 88 ? -18.256 6.241 -2.273 1.00 74.75 88 SER A C 1
ATOM 664 O O . SER A 1 88 ? -19.314 6.862 -2.177 1.00 74.75 88 SER A O 1
ATOM 666 N N . GLY A 1 89 ? -17.555 6.148 -3.405 1.00 57.22 89 GLY A N 1
ATOM 667 C CA . GLY A 1 89 ? -18.102 6.477 -4.725 1.00 57.22 89 GLY A CA 1
ATOM 668 C C . GLY A 1 89 ? -19.153 5.475 -5.176 1.00 57.22 89 GLY A C 1
ATOM 669 O O . GLY A 1 89 ? -19.081 4.307 -4.725 1.00 57.22 89 GLY A O 1
#

Sequence (89 aa):
MKTIILYINKVVSHPRHITTMLGMVEAGIGIAAVPAMSMPAGEHSVLRAVPLTDPVVTRTVGLIRLSGRIQSYVAAELEKLIIEQYPSG

InterPro domains:
  IPR005119 LysR, substrate-binding [PF03466] (17-84)
  IPR050950 HTH-type LysR transcriptional regulators [PTHR30419] (15-87)

Radius of gyration: 17.84 Å; chains: 1; bounding box: 38×28×49 Å

Organism: Klebsiella pneumoniae (NCBI:txid573)